Protein AF-A0ABD1TM25-F1 (afdb_monomer_lite)

Radius of gyration: 18.45 Å; chains: 1; bounding box: 47×53×39 Å

Foldseek 3Di:
DDDDPDPPDDDADEDDDDDDPDDPVVVVVCCCVPPVVVVDDPVNDDDDDPLQVVCVVLVHDRPPDSCCVVDPDDPDDDDDDDDDDDDPDDDDPVRVVVCRVPVPDRYPHPDDDDDDDDDD

Structure (mmCIF, N/CA/C/O backbone):
data_AF-A0ABD1TM25-F1
#
_entry.id   AF-A0ABD1TM25-F1
#
loop_
_atom_site.group_PDB
_atom_site.id
_atom_site.type_symbol
_atom_site.label_atom_id
_atom_site.label_alt_id
_atom_site.label_comp_id
_atom_site.label_asym_id
_atom_site.label_entity_id
_atom_site.label_seq_id
_atom_site.pdbx_PDB_ins_code
_atom_site.Cartn_x
_atom_site.Cartn_y
_atom_site.Cartn_z
_atom_site.occupancy
_atom_site.B_iso_or_equiv
_atom_site.auth_seq_id
_atom_site.auth_comp_id
_atom_site.auth_asym_id
_atom_site.auth_atom_id
_atom_site.pdbx_PDB_model_num
ATOM 1 N N . MET A 1 1 ? -23.823 23.286 0.916 1.00 32.47 1 MET A N 1
ATOM 2 C CA . MET A 1 1 ? -23.208 23.427 2.254 1.00 32.47 1 MET A CA 1
ATOM 3 C C . MET A 1 1 ? -21.976 24.302 2.097 1.00 32.47 1 MET A C 1
ATOM 5 O O . MET A 1 1 ? -21.072 23.917 1.371 1.00 32.47 1 MET A O 1
ATOM 9 N N . ASN A 1 2 ? -21.990 25.500 2.684 1.00 35.69 2 ASN A N 1
ATOM 10 C CA . ASN A 1 2 ? -20.884 26.458 2.622 1.00 35.69 2 ASN A CA 1
ATOM 11 C C . ASN A 1 2 ? -19.775 26.013 3.584 1.00 35.69 2 ASN A C 1
ATOM 13 O O . ASN A 1 2 ? -19.955 26.128 4.794 1.00 35.69 2 ASN A O 1
ATOM 17 N N . SER A 1 3 ? -18.643 25.514 3.081 1.00 40.53 3 SER A N 1
ATOM 18 C CA . SER A 1 3 ? -17.458 25.317 3.921 1.00 40.53 3 SER A CA 1
ATOM 19 C C . SER A 1 3 ? -16.616 26.590 3.911 1.00 40.53 3 SER A C 1
ATOM 21 O O . SER A 1 3 ? -15.938 26.898 2.931 1.00 40.53 3 SER A O 1
ATOM 23 N N . SER A 1 4 ? -16.656 27.344 5.008 1.00 44.78 4 SER A N 1
ATOM 24 C CA . SER A 1 4 ? -15.675 28.391 5.276 1.00 44.78 4 SER A CA 1
ATOM 25 C C . SER A 1 4 ? -14.310 27.733 5.496 1.00 44.78 4 SER A C 1
ATOM 27 O O . SER A 1 4 ? -14.094 27.103 6.533 1.00 44.78 4 SER A O 1
ATOM 29 N N . PHE A 1 5 ? -13.394 27.854 4.539 1.00 47.50 5 PHE A N 1
ATOM 30 C CA . PHE A 1 5 ? -12.001 27.466 4.744 1.00 47.50 5 PHE A CA 1
ATOM 31 C C . PHE A 1 5 ? -11.373 28.429 5.755 1.00 47.50 5 PHE A C 1
ATOM 33 O O . PHE A 1 5 ? -11.171 29.606 5.458 1.00 47.50 5 PHE A O 1
ATOM 40 N N . ARG A 1 6 ? -11.096 27.945 6.969 1.00 44.16 6 ARG A N 1
ATOM 41 C CA . ARG A 1 6 ? -10.318 28.692 7.960 1.00 44.16 6 ARG A CA 1
ATOM 42 C C . ARG A 1 6 ? -8.839 28.540 7.609 1.00 44.16 6 ARG A C 1
ATOM 44 O O . ARG A 1 6 ? -8.258 27.466 7.739 1.00 44.16 6 ARG A O 1
ATOM 51 N N . THR A 1 7 ? -8.239 29.619 7.123 1.00 40.78 7 THR A N 1
ATOM 52 C CA . THR A 1 7 ? -6.805 29.743 6.854 1.00 40.78 7 THR A CA 1
ATOM 53 C C . THR A 1 7 ? -6.010 29.443 8.130 1.00 40.78 7 THR A C 1
ATOM 55 O O . THR A 1 7 ? -6.002 30.243 9.060 1.00 40.78 7 THR A O 1
ATOM 58 N N . GLY A 1 8 ? -5.364 28.272 8.192 1.00 54.00 8 GLY A N 1
ATOM 59 C CA . GLY A 1 8 ? -4.491 27.869 9.307 1.00 54.00 8 GLY A CA 1
ATOM 60 C C . GLY A 1 8 ? -4.694 26.446 9.839 1.00 54.00 8 GLY A C 1
ATOM 61 O O . GLY A 1 8 ? -3.850 25.961 10.592 1.00 54.00 8 GLY A O 1
ATOM 62 N N . GLU A 1 9 ? -5.759 25.747 9.443 1.00 56.84 9 GLU A N 1
ATOM 63 C CA . GLU A 1 9 ? -5.990 24.362 9.863 1.00 56.84 9 GLU A CA 1
ATOM 64 C C . GLU A 1 9 ? -5.098 23.400 9.058 1.00 56.84 9 GLU A C 1
ATOM 66 O O . GLU A 1 9 ? -5.241 23.246 7.845 1.00 56.84 9 GLU A O 1
ATOM 71 N N . LYS A 1 10 ? -4.117 22.773 9.719 1.00 57.94 10 LYS A N 1
ATOM 72 C CA . LYS A 1 10 ? -3.268 21.759 9.081 1.00 57.94 10 LYS A CA 1
ATOM 73 C C . LYS A 1 10 ? -4.085 20.490 8.866 1.00 57.94 10 LYS A C 1
ATOM 75 O O . LYS A 1 10 ? -4.258 19.715 9.804 1.00 57.94 10 LYS A O 1
ATOM 80 N N . THR A 1 11 ? -4.521 20.246 7.634 1.00 62.69 11 THR A N 1
ATOM 81 C CA . THR A 1 11 ? -5.175 18.990 7.253 1.00 62.69 11 THR A CA 1
ATOM 82 C C . THR A 1 11 ? -4.249 17.810 7.544 1.00 62.69 11 THR A C 1
ATOM 84 O O . THR A 1 11 ? -3.191 17.660 6.928 1.00 62.69 11 THR A O 1
ATOM 87 N N . LYS A 1 12 ? -4.634 16.968 8.504 1.00 71.06 12 LYS A N 1
ATOM 88 C CA . LYS A 1 12 ? -3.941 15.712 8.801 1.00 71.06 12 LYS A CA 1
ATOM 89 C C . LYS A 1 12 ? -4.373 14.676 7.768 1.00 71.06 12 LYS A C 1
ATOM 91 O O . LYS A 1 12 ? -5.561 14.521 7.498 1.00 71.06 12 LYS A O 1
ATOM 96 N N . ARG A 1 13 ? -3.402 14.000 7.152 1.00 74.56 13 ARG A N 1
ATOM 97 C CA . ARG A 1 13 ? -3.633 13.012 6.094 1.00 74.56 13 ARG A CA 1
ATOM 98 C C . ARG A 1 13 ? -3.009 11.686 6.497 1.00 74.56 13 ARG A C 1
ATOM 100 O O . ARG A 1 13 ? -1.829 11.645 6.837 1.00 74.56 13 ARG A O 1
ATOM 107 N N . ALA A 1 14 ? -3.799 10.625 6.410 1.00 79.88 14 ALA A N 1
ATOM 108 C CA . ALA A 1 14 ? -3.323 9.252 6.451 1.00 79.88 14 ALA A CA 1
ATOM 109 C C . ALA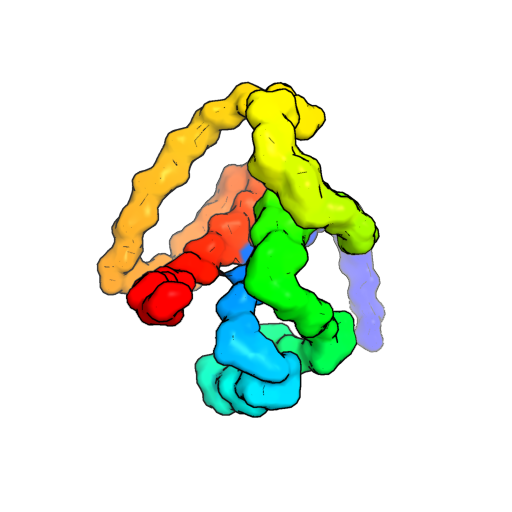 A 1 14 ? -3.296 8.693 5.024 1.00 79.88 14 ALA A C 1
ATOM 111 O O . ALA A 1 14 ? -4.171 9.014 4.217 1.00 79.88 14 ALA A O 1
ATOM 112 N N . THR A 1 15 ? -2.296 7.869 4.725 1.00 82.75 15 THR A N 1
ATOM 113 C CA . THR A 1 15 ? -2.176 7.164 3.445 1.00 82.75 15 THR A CA 1
ATOM 114 C C . THR A 1 15 ? -2.215 5.668 3.719 1.00 82.75 15 THR A C 1
ATOM 116 O O . THR A 1 15 ? -1.452 5.180 4.550 1.00 82.75 15 THR A O 1
ATOM 119 N N . PHE A 1 16 ? -3.078 4.947 3.004 1.00 86.00 16 PHE A N 1
ATOM 120 C CA . PHE A 1 16 ? -3.177 3.490 3.061 1.00 86.00 16 PHE A CA 1
ATOM 121 C C . PHE A 1 16 ? -2.606 2.916 1.762 1.00 86.00 16 PHE A C 1
ATOM 123 O O . PHE A 1 16 ? -3.248 2.987 0.719 1.00 86.00 16 PHE A O 1
ATOM 130 N N . LEU A 1 17 ? -1.380 2.394 1.815 1.00 86.19 17 LEU A N 1
ATOM 131 C CA . LEU A 1 17 ? -0.766 1.679 0.693 1.00 86.19 17 LEU A CA 1
ATOM 132 C C . LEU A 1 17 ? -1.000 0.179 0.876 1.00 86.19 17 LEU A C 1
ATOM 134 O O . LEU A 1 17 ? -0.762 -0.346 1.963 1.00 86.19 17 LEU A O 1
ATOM 138 N N . THR A 1 18 ? -1.449 -0.499 -0.179 1.00 86.94 18 THR A N 1
ATOM 139 C CA . THR A 1 18 ? -1.827 -1.919 -0.133 1.00 86.94 18 THR A CA 1
ATOM 140 C C . THR A 1 18 ? -1.135 -2.687 -1.253 1.00 86.94 18 THR A C 1
ATOM 142 O O . THR A 1 18 ? -1.049 -2.201 -2.377 1.00 86.94 18 THR A O 1
ATOM 145 N N . LEU A 1 19 ? -0.667 -3.897 -0.945 1.00 91.31 19 LEU A N 1
ATOM 146 C CA . LEU A 1 19 ? -0.264 -4.907 -1.922 1.00 91.31 19 LEU A CA 1
ATOM 147 C C . LEU A 1 19 ? -1.232 -6.084 -1.797 1.00 91.31 19 LEU A C 1
ATOM 149 O O . LEU A 1 19 ? -1.393 -6.628 -0.705 1.00 91.31 19 LEU A O 1
ATOM 153 N N . PHE A 1 20 ? -1.852 -6.479 -2.904 1.00 92.44 20 PHE A N 1
ATOM 154 C CA . PHE A 1 20 ? -2.764 -7.615 -2.962 1.00 92.44 20 PHE A CA 1
ATOM 155 C C . PHE A 1 20 ? -2.289 -8.603 -4.024 1.00 92.44 20 PHE A C 1
ATOM 157 O O . PHE A 1 20 ? -1.958 -8.209 -5.139 1.00 92.44 20 PHE A O 1
ATOM 164 N N . LEU A 1 21 ? -2.226 -9.886 -3.668 1.00 93.19 21 LEU A N 1
ATOM 165 C CA . LEU A 1 21 ? -1.829 -10.953 -4.586 1.00 93.19 21 LEU A CA 1
ATOM 166 C C . LEU A 1 21 ? -3.070 -11.511 -5.286 1.00 93.19 21 LEU A C 1
ATOM 168 O O . LEU A 1 21 ? -3.597 -12.559 -4.920 1.00 93.19 21 LEU A O 1
ATOM 172 N N . GLY A 1 22 ? -3.546 -10.771 -6.278 1.00 89.56 22 GLY A N 1
ATOM 173 C CA . GLY A 1 22 ? -4.729 -11.091 -7.063 1.00 89.56 22 GLY A CA 1
ATOM 174 C C . GLY A 1 22 ? -5.139 -9.904 -7.927 1.00 89.56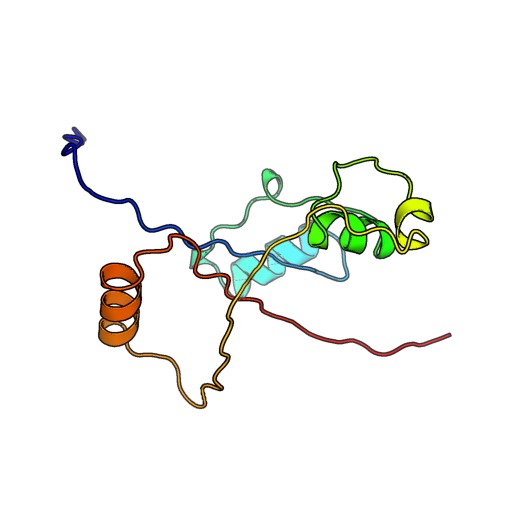 22 GLY A C 1
ATOM 175 O O . GLY A 1 22 ? -4.443 -8.891 -7.963 1.00 89.56 22 GLY A O 1
ATOM 176 N N . ASP A 1 23 ? -6.268 -10.041 -8.613 1.00 91.94 23 ASP A N 1
ATOM 177 C CA . ASP A 1 23 ? -6.863 -8.951 -9.384 1.00 91.94 23 ASP A CA 1
ATOM 178 C C . ASP A 1 23 ? -7.570 -7.921 -8.483 1.00 91.94 23 ASP A C 1
ATOM 180 O O . ASP A 1 23 ? -7.885 -8.150 -7.307 1.00 91.94 23 ASP A O 1
ATOM 184 N N . SER A 1 24 ? -7.788 -6.747 -9.056 1.00 93.00 24 SER A N 1
ATOM 185 C CA . SER A 1 24 ? -8.415 -5.596 -8.417 1.00 93.00 24 SER A CA 1
ATOM 186 C C . SER A 1 24 ? -9.898 -5.816 -8.108 1.00 93.00 24 SER A C 1
ATOM 188 O O . SER A 1 24 ? -10.374 -5.316 -7.090 1.00 93.00 24 SER A O 1
ATOM 190 N N . GLU A 1 25 ? -10.618 -6.619 -8.896 1.00 93.69 25 GLU A N 1
ATOM 191 C CA . GLU A 1 25 ? -12.020 -6.960 -8.626 1.00 93.69 25 GLU A CA 1
ATOM 192 C C . GLU A 1 25 ? -12.162 -7.748 -7.315 1.00 93.69 25 GLU A C 1
ATOM 194 O O . GLU A 1 25 ? -12.984 -7.402 -6.458 1.00 93.69 25 GLU A O 1
ATOM 199 N N . LYS A 1 26 ? -11.311 -8.762 -7.103 1.00 94.44 26 LYS A N 1
ATOM 200 C CA . LYS A 1 26 ? -11.247 -9.519 -5.842 1.00 94.44 26 LYS A CA 1
ATOM 201 C C . LYS A 1 26 ? -10.849 -8.634 -4.672 1.00 94.44 26 LYS A C 1
ATOM 203 O O . LYS A 1 26 ? -11.445 -8.755 -3.600 1.00 94.44 26 LYS A O 1
ATOM 208 N N . LEU A 1 27 ? -9.877 -7.737 -4.867 1.00 94.38 27 LEU A N 1
ATOM 209 C CA . LEU A 1 27 ? -9.492 -6.771 -3.838 1.00 94.38 27 LEU A CA 1
ATOM 210 C C . LEU A 1 27 ? -10.681 -5.887 -3.447 1.00 94.38 27 LEU A C 1
ATOM 212 O O . LEU A 1 27 ? -10.967 -5.741 -2.261 1.00 94.38 27 LEU A O 1
ATOM 216 N N . LEU A 1 28 ? -11.396 -5.320 -4.418 1.00 93.94 28 LEU A N 1
ATOM 217 C CA . LEU A 1 28 ? -12.555 -4.472 -4.148 1.00 93.94 28 LEU A CA 1
ATOM 218 C C . LEU A 1 28 ? -13.657 -5.226 -3.415 1.00 93.94 28 LEU A C 1
ATOM 220 O O . LEU A 1 28 ? -14.193 -4.705 -2.437 1.00 93.94 28 LEU A O 1
ATOM 224 N N . SER A 1 29 ? -13.977 -6.446 -3.851 1.00 96.19 29 SER A N 1
ATOM 225 C CA . SER A 1 29 ? -14.964 -7.288 -3.171 1.00 96.19 29 SER A CA 1
ATOM 226 C C . SER A 1 29 ? -14.577 -7.511 -1.708 1.00 96.19 29 SER A C 1
ATOM 228 O O . SER A 1 29 ? -15.383 -7.263 -0.812 1.00 96.19 29 SER A O 1
ATOM 230 N N . LEU A 1 30 ? -13.322 -7.896 -1.458 1.00 96.06 30 LEU A N 1
ATOM 231 C CA . LEU A 1 30 ? -12.809 -8.136 -0.112 1.00 96.06 30 LEU A CA 1
ATOM 232 C C . LEU A 1 30 ? -12.840 -6.871 0.754 1.00 96.06 30 LEU A C 1
ATOM 234 O O . LEU A 1 30 ? -13.245 -6.926 1.914 1.00 96.06 30 LEU A O 1
ATOM 238 N N . MET A 1 31 ? -12.419 -5.725 0.215 1.00 94.44 31 MET A N 1
ATOM 239 C CA . MET A 1 31 ? -12.374 -4.467 0.966 1.00 94.44 31 MET A CA 1
ATOM 240 C C . MET A 1 31 ? -13.769 -3.924 1.261 1.00 94.44 31 MET A C 1
ATOM 242 O O . MET A 1 31 ? -13.984 -3.365 2.334 1.00 94.44 31 MET A O 1
ATOM 246 N N . ASN A 1 32 ? -14.731 -4.127 0.362 1.00 95.56 32 ASN A N 1
ATOM 247 C CA . ASN A 1 32 ? -16.125 -3.769 0.612 1.00 95.56 32 ASN A CA 1
ATOM 248 C C . ASN A 1 32 ? -16.751 -4.627 1.719 1.00 95.56 32 ASN A C 1
ATOM 250 O O . ASN A 1 32 ? -17.555 -4.116 2.496 1.00 95.56 32 ASN A O 1
ATOM 254 N N . GLU A 1 33 ? -16.368 -5.899 1.817 1.00 97.25 33 GLU A N 1
ATOM 255 C CA . GLU A 1 33 ? -16.842 -6.802 2.868 1.00 97.25 33 GLU A CA 1
ATOM 256 C C . GLU A 1 33 ? -16.165 -6.525 4.220 1.00 97.25 33 GLU A C 1
ATOM 258 O O . GLU A 1 33 ? -16.829 -6.391 5.246 1.00 97.25 33 GLU A O 1
ATOM 263 N N . THR A 1 34 ? -14.836 -6.416 4.229 1.00 96.00 34 THR A N 1
ATOM 264 C CA . THR A 1 34 ? -14.038 -6.439 5.466 1.00 96.00 34 THR A CA 1
ATOM 265 C C . THR A 1 34 ? -13.665 -5.058 5.991 1.00 96.00 34 THR A C 1
ATOM 267 O O . THR A 1 34 ? -13.499 -4.884 7.199 1.00 96.00 34 THR A O 1
ATOM 270 N N . PHE A 1 35 ? -13.546 -4.057 5.115 1.00 94.88 35 PHE A N 1
ATOM 271 C CA . PHE A 1 35 ? -13.191 -2.697 5.511 1.00 94.88 35 PHE A CA 1
ATOM 272 C C . PHE A 1 35 ? -13.909 -1.607 4.688 1.00 94.88 35 PHE A C 1
ATOM 274 O O . PHE A 1 35 ? -13.267 -0.716 4.115 1.00 94.88 35 PHE A O 1
ATOM 281 N N . PRO A 1 36 ? -15.259 -1.603 4.685 1.00 95.25 36 PRO A N 1
ATOM 282 C CA . PRO A 1 36 ? -16.053 -0.662 3.898 1.00 95.25 36 PRO A CA 1
ATOM 283 C C . PRO A 1 36 ? -15.803 0.832 4.188 1.00 95.25 36 PRO A C 1
ATOM 285 O O . PRO A 1 36 ? -15.979 1.636 3.265 1.00 95.25 36 PRO A O 1
ATOM 288 N N . PRO A 1 37 ? -15.370 1.275 5.396 1.00 94.38 37 PRO A N 1
ATOM 289 C CA . PRO A 1 37 ? -15.083 2.690 5.630 1.00 94.38 37 PRO A CA 1
ATOM 290 C C . PRO A 1 37 ? -13.989 3.274 4.731 1.00 94.38 37 PRO A C 1
ATOM 292 O O . PRO A 1 37 ? -13.989 4.487 4.525 1.00 94.38 37 PRO A O 1
ATOM 295 N N . LEU A 1 38 ? -13.086 2.447 4.182 1.00 90.81 38 LEU A N 1
ATOM 296 C CA . LEU A 1 38 ? -12.028 2.915 3.283 1.00 90.81 38 LEU A CA 1
ATOM 297 C C . LEU A 1 38 ? -12.578 3.405 1.934 1.00 90.81 38 LEU A C 1
ATOM 299 O O . LEU A 1 38 ? -11.976 4.284 1.324 1.00 90.81 38 LEU A O 1
ATOM 303 N N . ARG A 1 39 ? -13.732 2.880 1.490 1.00 93.06 39 ARG A N 1
ATOM 304 C CA . ARG A 1 39 ? -14.395 3.243 0.221 1.00 93.06 39 ARG A CA 1
ATOM 305 C C . ARG A 1 39 ? -13.464 3.161 -0.999 1.00 93.06 39 ARG A C 1
ATOM 307 O O . ARG A 1 39 ? -13.481 4.058 -1.843 1.00 93.06 39 ARG A O 1
ATOM 314 N N . LEU A 1 40 ? -12.660 2.099 -1.065 1.00 92.56 40 LEU A N 1
ATOM 315 C CA . LEU A 1 40 ? -11.742 1.833 -2.173 1.00 92.56 40 LEU A CA 1
ATOM 316 C C . LEU A 1 40 ? -12.511 1.755 -3.499 1.00 92.56 40 LEU A C 1
ATOM 318 O O . LEU A 1 40 ? -13.559 1.112 -3.573 1.00 92.56 40 LEU A O 1
ATOM 322 N N . LYS A 1 41 ? -11.992 2.397 -4.548 1.00 93.00 41 LYS A N 1
ATOM 323 C CA . LYS A 1 41 ? -12.562 2.337 -5.897 1.00 93.00 41 LYS A CA 1
ATOM 324 C C . LYS A 1 41 ? -11.612 1.645 -6.859 1.00 93.00 41 LYS A C 1
ATOM 326 O O . LYS A 1 41 ? -10.399 1.641 -6.674 1.00 93.00 41 LYS A O 1
ATOM 331 N N . GLN A 1 42 ? -12.171 1.148 -7.957 1.00 90.50 42 GLN A N 1
ATOM 332 C CA . GLN A 1 42 ? -11.394 0.576 -9.058 1.00 90.50 42 GLN A CA 1
ATOM 333 C C . GLN A 1 42 ? -10.348 1.557 -9.603 1.00 90.50 42 GLN A C 1
ATOM 335 O O . GLN A 1 42 ? -9.237 1.155 -9.920 1.00 90.50 42 GLN A O 1
ATOM 340 N N . SER A 1 43 ? -10.677 2.853 -9.655 1.00 92.06 43 SER A N 1
ATOM 341 C CA . SER A 1 43 ? -9.760 3.915 -10.093 1.00 92.06 43 SER A CA 1
ATOM 342 C C . SER A 1 43 ? -8.536 4.097 -9.197 1.00 92.06 43 SER A C 1
ATOM 344 O O . SER A 1 43 ? -7.571 4.724 -9.620 1.00 92.06 43 SER A O 1
ATOM 346 N N . ASP A 1 44 ? -8.591 3.594 -7.965 1.00 89.88 44 ASP A N 1
ATOM 347 C CA . ASP A 1 44 ? -7.501 3.687 -6.993 1.00 89.88 44 ASP A CA 1
ATOM 348 C C . ASP A 1 44 ? -6.574 2.459 -7.071 1.00 89.88 44 ASP A C 1
ATOM 350 O O . ASP A 1 44 ? -5.544 2.412 -6.398 1.00 89.88 44 ASP A O 1
ATOM 354 N N . CYS A 1 45 ? -6.947 1.453 -7.870 1.00 91.00 45 CYS A N 1
ATOM 355 C CA . CYS A 1 45 ? -6.225 0.200 -8.023 1.00 91.00 45 CYS A CA 1
ATOM 356 C C . CYS A 1 45 ? -5.345 0.245 -9.278 1.00 91.00 45 CYS A C 1
ATOM 358 O O . CYS A 1 45 ? -5.817 0.568 -10.367 1.00 91.00 45 CYS A O 1
ATOM 360 N N . THR A 1 46 ? -4.085 -0.162 -9.137 1.00 91.56 46 THR A N 1
ATOM 361 C CA . THR A 1 46 ? -3.165 -0.343 -10.265 1.00 91.56 46 THR A CA 1
ATOM 362 C C . THR A 1 46 ? -2.686 -1.783 -10.270 1.00 91.56 46 THR A C 1
ATOM 364 O O . THR A 1 46 ? -1.981 -2.204 -9.353 1.00 91.56 46 THR A O 1
ATOM 367 N N . GLU A 1 47 ? -3.061 -2.539 -11.296 1.00 91.88 47 GLU A N 1
ATOM 368 C CA . GLU A 1 47 ? -2.568 -3.900 -11.492 1.00 91.88 47 GLU A CA 1
ATOM 369 C C . GLU A 1 47 ? -1.203 -3.880 -12.175 1.00 91.88 47 GLU A C 1
ATOM 371 O O . GLU A 1 47 ? -0.967 -3.126 -13.118 1.00 91.88 47 GLU A O 1
ATOM 376 N N . MET A 1 48 ? -0.291 -4.701 -11.670 1.00 92.50 48 MET A N 1
ATOM 377 C CA . MET A 1 48 ? 1.071 -4.828 -12.175 1.00 92.50 48 MET A CA 1
ATOM 378 C C . MET A 1 48 ? 1.649 -6.175 -11.742 1.00 92.50 48 MET A C 1
ATOM 380 O O . MET A 1 48 ? 1.122 -6.830 -10.839 1.00 92.50 48 MET A O 1
ATOM 384 N N . SER A 1 49 ? 2.749 -6.596 -12.360 1.00 91.56 49 SER A N 1
ATOM 385 C CA . SER A 1 49 ? 3.485 -7.765 -11.883 1.00 91.56 49 SER A CA 1
ATOM 386 C C . SER A 1 49 ? 4.078 -7.516 -10.489 1.00 91.56 49 SER A C 1
ATOM 388 O O . SER A 1 49 ? 4.310 -6.380 -10.067 1.00 91.56 49 SER A O 1
ATOM 390 N N . TRP A 1 50 ? 4.389 -8.592 -9.762 1.00 93.12 50 TRP A N 1
ATOM 391 C CA . TRP A 1 50 ? 4.982 -8.477 -8.426 1.00 93.12 50 TRP A CA 1
ATOM 392 C C . TRP A 1 50 ? 6.279 -7.649 -8.422 1.00 93.12 50 TRP A C 1
ATOM 394 O O . TRP A 1 50 ? 6.470 -6.810 -7.543 1.00 93.12 50 TRP A O 1
ATOM 404 N N . VAL A 1 51 ? 7.147 -7.822 -9.424 1.00 93.00 51 VAL A N 1
ATOM 405 C CA . VAL A 1 51 ? 8.416 -7.081 -9.513 1.00 93.00 51 VAL A CA 1
ATOM 406 C C . VAL A 1 51 ? 8.203 -5.595 -9.821 1.00 93.00 51 VAL A C 1
ATOM 408 O O . VAL A 1 51 ? 8.918 -4.752 -9.286 1.00 93.00 51 VAL A O 1
ATOM 411 N N . GLU A 1 52 ? 7.185 -5.244 -10.606 1.00 91.62 52 GLU A N 1
ATOM 412 C CA . GLU A 1 52 ? 6.807 -3.843 -10.833 1.00 91.62 52 GLU A CA 1
ATOM 413 C C . GLU A 1 52 ? 6.248 -3.197 -9.559 1.00 91.62 52 GLU A C 1
ATOM 415 O O . GLU A 1 52 ? 6.512 -2.023 -9.298 1.00 91.62 52 GLU A O 1
ATOM 420 N N . SER A 1 53 ? 5.579 -3.968 -8.694 1.00 91.75 53 SER A N 1
ATOM 421 C CA . SER A 1 53 ? 5.143 -3.463 -7.384 1.00 91.75 53 SER A CA 1
ATOM 422 C C . SER A 1 53 ? 6.326 -3.045 -6.503 1.00 91.75 53 SER A C 1
ATOM 424 O O . SER A 1 53 ? 6.232 -2.060 -5.772 1.00 91.75 53 SER A O 1
ATOM 426 N N . VAL A 1 54 ? 7.479 -3.717 -6.609 1.00 92.75 54 VAL A N 1
ATOM 427 C CA . VAL A 1 54 ? 8.701 -3.323 -5.884 1.00 92.75 54 VAL A CA 1
ATOM 428 C C . VAL A 1 54 ? 9.177 -1.939 -6.329 1.00 92.75 54 VAL A C 1
ATOM 430 O O . VAL A 1 54 ? 9.589 -1.135 -5.489 1.00 92.75 54 VAL A O 1
ATOM 433 N N . LEU A 1 55 ? 9.071 -1.623 -7.624 1.00 92.44 55 LEU A N 1
ATOM 434 C CA . LEU A 1 55 ? 9.370 -0.285 -8.145 1.00 92.44 55 LEU A CA 1
ATOM 435 C C . LEU A 1 55 ? 8.415 0.768 -7.573 1.00 92.44 55 LEU A C 1
ATOM 437 O O . LEU A 1 55 ? 8.871 1.827 -7.144 1.00 92.44 55 LEU A O 1
ATOM 441 N N . PHE A 1 56 ? 7.117 0.457 -7.489 1.00 89.81 56 PHE A N 1
ATOM 442 C CA . PHE A 1 56 ? 6.130 1.330 -6.849 1.00 89.81 56 PHE A CA 1
ATOM 443 C C . PHE A 1 56 ? 6.487 1.617 -5.378 1.00 89.81 56 PHE A C 1
ATOM 445 O O . PHE A 1 56 ? 6.560 2.776 -4.976 1.00 89.81 56 PHE A O 1
ATOM 452 N N . TRP A 1 57 ? 6.797 0.584 -4.584 1.00 88.12 57 TRP A N 1
ATOM 453 C CA . TRP A 1 57 ? 7.157 0.729 -3.162 1.00 88.12 57 TRP A CA 1
ATOM 454 C C . TRP A 1 57 ? 8.466 1.487 -2.921 1.00 88.12 57 TRP A C 1
ATOM 456 O O . TRP A 1 57 ? 8.668 2.056 -1.847 1.00 88.12 57 TRP A O 1
ATOM 466 N N . THR A 1 58 ? 9.359 1.499 -3.909 1.00 87.94 58 THR A N 1
ATOM 467 C CA . THR A 1 58 ? 10.628 2.237 -3.872 1.00 87.94 58 THR A CA 1
ATOM 468 C C . THR A 1 58 ? 10.536 3.607 -4.551 1.00 87.94 58 THR A C 1
ATOM 470 O O . THR A 1 58 ? 11.558 4.264 -4.735 1.00 87.94 58 THR A O 1
ATOM 473 N N . ASN A 1 59 ? 9.317 4.076 -4.855 1.00 88.06 59 ASN A N 1
ATOM 474 C CA . ASN A 1 59 ? 9.014 5.372 -5.468 1.00 88.06 59 ASN A CA 1
ATOM 475 C C . ASN A 1 59 ? 9.666 5.602 -6.845 1.00 88.06 59 ASN A C 1
ATOM 477 O O . ASN A 1 59 ? 9.892 6.750 -7.236 1.00 88.06 59 ASN A O 1
ATOM 481 N N . PHE A 1 60 ? 9.956 4.548 -7.611 1.00 90.75 60 PHE A N 1
ATOM 482 C CA . PHE A 1 60 ? 10.308 4.733 -9.019 1.00 90.75 60 PHE A CA 1
ATOM 483 C C . PHE A 1 60 ? 9.075 5.163 -9.831 1.00 90.75 60 PHE A C 1
ATOM 485 O O . PHE A 1 60 ? 7.958 4.725 -9.540 1.00 90.75 60 PHE A O 1
ATOM 492 N N . PRO A 1 61 ? 9.252 5.984 -10.883 1.00 90.88 61 PRO A N 1
ATOM 493 C CA . PRO A 1 61 ? 8.176 6.294 -11.816 1.00 90.88 61 PRO A CA 1
ATOM 494 C C . PRO A 1 61 ? 7.591 5.030 -12.457 1.00 90.88 61 PRO A C 1
ATOM 496 O O . PRO A 1 61 ? 8.320 4.080 -12.766 1.00 90.88 61 PRO A O 1
ATOM 499 N N . ALA A 1 62 ? 6.283 5.039 -12.713 1.00 86.62 62 ALA A N 1
ATOM 500 C CA . ALA A 1 62 ? 5.624 3.968 -13.454 1.00 86.62 62 ALA A CA 1
ATOM 501 C C . ALA A 1 62 ? 6.279 3.781 -14.837 1.00 86.62 62 ALA A C 1
ATOM 503 O O . ALA A 1 62 ? 6.616 4.756 -15.508 1.00 86.62 62 ALA A O 1
ATOM 504 N N . GLY A 1 63 ? 6.478 2.525 -15.248 1.00 89.81 63 GLY A N 1
ATOM 505 C CA . GLY A 1 63 ? 7.164 2.180 -16.499 1.00 89.81 63 GLY A CA 1
ATOM 506 C C . GLY A 1 63 ? 8.695 2.156 -16.414 1.00 89.81 63 GLY A C 1
ATOM 507 O O . GLY A 1 63 ? 9.350 1.890 -17.421 1.00 89.81 63 GLY A O 1
ATOM 508 N N . THR A 1 64 ? 9.290 2.401 -15.239 1.00 94.69 64 THR A N 1
ATOM 509 C CA . THR A 1 64 ? 10.737 2.214 -15.056 1.00 94.69 64 THR A CA 1
ATOM 510 C C . THR A 1 64 ? 11.122 0.750 -15.323 1.00 94.69 64 THR A C 1
ATOM 512 O O . THR A 1 64 ? 10.474 -0.150 -14.788 1.00 94.69 64 THR A O 1
ATOM 515 N N . PRO A 1 65 ? 12.185 0.471 -16.100 1.00 95.56 65 PRO A N 1
ATOM 516 C CA . PRO A 1 65 ? 12.648 -0.896 -16.311 1.00 95.56 65 PRO A CA 1
ATOM 517 C C . PRO A 1 65 ? 13.103 -1.567 -15.008 1.00 95.56 65 PRO A C 1
ATOM 519 O O . PRO A 1 65 ? 13.881 -1.006 -14.238 1.00 95.56 65 PRO A O 1
ATOM 522 N N . VAL A 1 66 ? 12.678 -2.813 -14.785 1.00 95.56 66 VAL A N 1
ATOM 523 C CA . VAL A 1 66 ? 12.962 -3.578 -13.550 1.00 95.56 66 VAL A CA 1
ATOM 524 C C . VAL A 1 66 ? 14.450 -3.822 -13.287 1.00 95.56 66 VAL A C 1
ATOM 526 O O . VAL A 1 66 ? 14.847 -4.037 -12.144 1.00 95.56 66 VAL A O 1
ATOM 529 N N . ASN A 1 67 ? 15.300 -3.745 -14.316 1.00 96.12 67 ASN A N 1
ATOM 530 C CA . ASN A 1 67 ? 16.750 -3.901 -14.176 1.00 96.12 67 ASN A CA 1
ATOM 531 C C . ASN A 1 67 ? 17.385 -2.826 -13.277 1.00 96.12 67 ASN A C 1
ATOM 533 O O . ASN A 1 67 ? 18.475 -3.046 -12.750 1.00 96.12 67 ASN A O 1
ATOM 537 N N . ILE A 1 68 ? 16.702 -1.700 -13.047 1.00 94.56 68 ILE A N 1
ATOM 538 C CA . ILE A 1 68 ? 17.172 -0.648 -12.148 1.00 94.56 68 ILE A CA 1
ATOM 539 C C . ILE A 1 68 ? 17.336 -1.148 -10.710 1.00 94.56 68 ILE A C 1
ATOM 541 O O . ILE A 1 68 ? 18.195 -0.649 -9.987 1.00 94.56 68 ILE A O 1
ATOM 545 N N . LEU A 1 69 ? 16.579 -2.182 -10.318 1.00 92.94 69 LEU A N 1
ATOM 546 C CA . LEU A 1 69 ? 16.671 -2.825 -9.006 1.00 92.94 69 LEU A CA 1
ATOM 547 C C . LEU A 1 69 ? 18.028 -3.514 -8.773 1.00 92.94 69 LEU A C 1
ATOM 549 O O . LEU A 1 69 ? 18.368 -3.823 -7.635 1.00 92.94 69 LEU A O 1
ATOM 553 N N . LEU A 1 70 ? 18.820 -3.740 -9.828 1.00 95.19 70 LEU A N 1
ATOM 554 C CA . LEU A 1 70 ? 20.184 -4.271 -9.724 1.00 95.19 70 LEU A CA 1
ATOM 555 C C . LEU A 1 70 ? 21.213 -3.187 -9.360 1.00 95.19 70 LEU A C 1
ATOM 557 O O . LEU A 1 70 ? 22.327 -3.510 -8.938 1.00 95.19 70 LEU A O 1
ATOM 561 N N . SER A 1 71 ? 20.863 -1.906 -9.521 1.00 93.81 71 SER A N 1
ATOM 562 C CA . SER A 1 71 ? 21.735 -0.791 -9.160 1.00 93.81 71 SER A CA 1
ATOM 563 C C . SER A 1 71 ? 21.847 -0.662 -7.643 1.00 93.81 71 SER A C 1
ATOM 565 O O . SER A 1 71 ? 20.851 -0.619 -6.927 1.00 93.81 71 SER A O 1
ATOM 567 N N . ARG A 1 72 ? 23.080 -0.536 -7.144 1.00 91.06 72 ARG A N 1
ATOM 568 C CA . ARG A 1 72 ? 23.360 -0.268 -5.721 1.00 91.06 72 ARG A CA 1
ATOM 569 C C . ARG A 1 72 ? 23.554 1.218 -5.418 1.00 91.06 72 ARG A C 1
ATOM 571 O O . ARG A 1 72 ? 23.987 1.565 -4.323 1.00 91.06 72 ARG A O 1
ATOM 578 N N . VAL A 1 73 ? 23.276 2.090 -6.387 1.00 90.94 73 VAL A N 1
ATOM 579 C CA . VAL A 1 73 ? 23.376 3.539 -6.206 1.00 90.94 73 VAL A CA 1
ATOM 580 C C . VAL A 1 73 ? 22.068 4.048 -5.593 1.00 90.94 73 VAL A C 1
ATOM 582 O O . VAL A 1 73 ? 21.014 3.883 -6.210 1.00 90.94 73 VAL A O 1
ATOM 585 N N . PRO A 1 74 ? 22.094 4.655 -4.393 1.00 85.62 74 PRO A N 1
ATOM 586 C CA . PRO A 1 74 ? 20.890 5.198 -3.778 1.00 85.62 74 PRO A CA 1
ATOM 587 C C . PRO A 1 74 ? 20.354 6.381 -4.594 1.00 85.62 74 PRO A C 1
ATOM 589 O O . PRO A 1 74 ? 21.115 7.261 -4.988 1.00 85.62 74 PRO A O 1
ATOM 592 N N . GLN A 1 75 ? 19.035 6.429 -4.805 1.00 82.56 75 GLN A N 1
ATOM 593 C CA . GLN A 1 75 ? 18.382 7.542 -5.509 1.00 82.56 75 GLN A CA 1
ATOM 594 C C . GLN A 1 75 ? 18.461 8.862 -4.732 1.00 82.56 75 GLN A C 1
ATOM 596 O O . GLN A 1 75 ? 18.608 9.932 -5.315 1.00 82.56 75 GLN A O 1
ATOM 601 N N . ILE A 1 76 ? 18.305 8.784 -3.407 1.00 85.56 76 ILE A N 1
ATOM 602 C CA . ILE A 1 76 ? 18.253 9.931 -2.503 1.00 85.56 76 ILE A CA 1
ATOM 603 C C . ILE A 1 76 ? 19.079 9.589 -1.267 1.00 85.56 76 ILE A C 1
ATOM 605 O O . ILE A 1 76 ? 18.942 8.513 -0.683 1.00 85.56 76 ILE A O 1
ATOM 609 N N . LEU A 1 77 ? 19.913 10.533 -0.841 1.00 86.38 77 LEU A N 1
ATOM 610 C CA . LEU A 1 77 ? 20.602 10.475 0.441 1.00 86.38 77 LEU A CA 1
ATOM 611 C C . LEU A 1 77 ? 19.780 11.265 1.460 1.00 86.38 77 LEU A C 1
ATOM 613 O O . LEU A 1 77 ? 19.734 12.492 1.419 1.00 86.38 77 LEU A O 1
ATOM 617 N N . THR A 1 78 ? 19.086 10.563 2.355 1.00 84.69 78 THR A N 1
ATOM 618 C CA . THR A 1 78 ? 18.289 11.193 3.417 1.00 84.69 78 THR A CA 1
ATOM 619 C C . THR A 1 78 ? 18.812 10.781 4.786 1.00 84.69 78 THR A C 1
ATOM 621 O O . THR A 1 78 ? 18.925 9.594 5.087 1.00 84.69 78 THR A O 1
ATOM 624 N N . HIS A 1 79 ? 19.082 11.762 5.647 1.00 87.00 79 HIS A N 1
ATOM 625 C CA . HIS A 1 79 ? 19.415 11.523 7.049 1.00 87.00 79 HIS A CA 1
ATOM 626 C C . HIS A 1 79 ? 18.130 11.458 7.868 1.00 87.00 79 HIS A C 1
ATOM 628 O O . HIS A 1 79 ? 17.390 12.434 7.952 1.00 87.00 79 HIS A O 1
ATOM 634 N N . LEU A 1 80 ? 17.845 10.299 8.458 1.00 84.81 80 LEU A N 1
ATOM 635 C CA . LEU A 1 80 ? 16.602 10.056 9.183 1.00 84.81 80 LEU A CA 1
ATOM 636 C C . LEU A 1 80 ? 16.893 9.384 10.518 1.00 84.81 80 LEU A C 1
ATOM 638 O O . LEU A 1 80 ? 17.746 8.504 10.613 1.00 84.81 80 LEU A O 1
ATOM 642 N N . LYS A 1 81 ? 16.127 9.764 11.541 1.00 86.50 81 LYS A N 1
ATOM 643 C CA . LYS A 1 81 ? 16.066 9.058 12.819 1.00 86.50 81 LYS A CA 1
ATOM 644 C C . LYS A 1 81 ? 14.670 8.474 12.965 1.00 86.50 81 LYS A C 1
ATOM 646 O O . LYS A 1 81 ? 13.697 9.219 12.996 1.00 86.50 81 LYS A O 1
ATOM 651 N N . ARG A 1 82 ? 14.576 7.148 13.033 1.00 85.19 82 ARG A N 1
ATOM 652 C CA . ARG A 1 82 ? 13.307 6.421 13.146 1.00 85.19 82 ARG A CA 1
ATOM 653 C C . ARG A 1 82 ? 13.288 5.598 14.428 1.00 85.19 82 ARG A C 1
ATOM 655 O O . ARG A 1 82 ? 14.327 5.118 14.874 1.00 85.19 82 ARG A O 1
ATOM 662 N N . LYS A 1 83 ? 12.101 5.459 15.007 1.00 86.62 83 LYS A N 1
ATOM 663 C CA . LYS A 1 83 ? 11.792 4.528 16.094 1.00 86.62 83 LYS A CA 1
ATOM 664 C C . LYS A 1 83 ? 10.579 3.704 15.668 1.00 86.62 83 LYS A C 1
ATOM 666 O O . LYS A 1 83 ? 9.796 4.172 14.843 1.00 86.62 83 LYS A O 1
ATOM 671 N N . SER A 1 84 ? 10.444 2.502 16.208 1.00 88.44 84 SER A N 1
ATOM 672 C CA . SER A 1 84 ? 9.301 1.621 15.972 1.00 88.44 84 SER A CA 1
ATOM 673 C C . SER A 1 84 ? 8.855 0.997 17.285 1.00 88.44 84 SER A C 1
ATOM 675 O O . SER A 1 84 ? 9.700 0.683 18.120 1.00 88.44 84 SER A O 1
ATOM 677 N N . ASP A 1 85 ? 7.553 0.763 17.413 1.00 87.75 85 ASP A N 1
ATOM 678 C CA . ASP A 1 85 ? 6.920 0.159 18.583 1.00 87.75 85 ASP A CA 1
ATOM 679 C C . ASP A 1 85 ? 5.912 -0.913 18.144 1.00 87.75 85 ASP A C 1
ATOM 681 O O . ASP A 1 85 ? 5.405 -0.882 17.021 1.00 87.75 85 ASP A O 1
ATOM 685 N N . TYR A 1 86 ? 5.616 -1.858 19.038 1.00 90.69 86 TYR A N 1
ATOM 686 C CA . TYR A 1 86 ? 4.616 -2.907 18.825 1.00 90.69 86 TYR A CA 1
ATOM 687 C C . TYR A 1 86 ? 3.363 -2.628 19.653 1.00 90.69 86 TYR A C 1
ATOM 689 O O . TYR A 1 86 ? 3.446 -2.308 20.839 1.00 90.69 86 TYR A O 1
ATOM 697 N N . LEU A 1 87 ? 2.193 -2.818 19.046 1.00 90.38 87 LEU A N 1
ATOM 698 C CA . LEU A 1 87 ? 0.901 -2.646 19.704 1.00 90.38 87 LEU A CA 1
ATOM 699 C C . LEU A 1 87 ? 0.263 -4.012 19.957 1.00 90.38 87 LEU A C 1
ATOM 701 O O . LEU A 1 87 ? 0.117 -4.810 19.037 1.00 90.38 87 LEU A O 1
ATOM 705 N N . LYS A 1 88 ? -0.135 -4.278 21.206 1.00 95.31 88 LYS A N 1
ATOM 706 C CA . LYS A 1 88 ? -0.930 -5.470 21.563 1.00 95.31 88 LYS A CA 1
ATOM 707 C C . LYS A 1 88 ? -2.435 -5.218 21.499 1.00 95.31 88 LYS A C 1
ATOM 709 O O . LYS A 1 88 ? -3.196 -6.148 21.281 1.0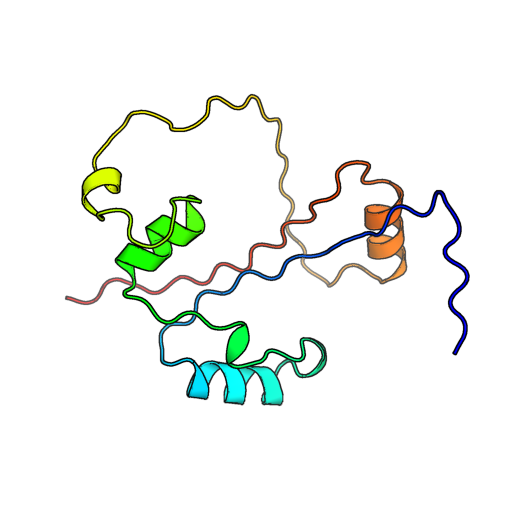0 95.31 88 LYS A O 1
ATOM 714 N N . ASN A 1 89 ? -2.842 -3.966 21.692 1.00 95.25 89 ASN A N 1
ATOM 715 C CA . ASN A 1 89 ? -4.226 -3.512 21.637 1.00 95.25 89 ASN A CA 1
ATOM 716 C C . ASN A 1 89 ? -4.310 -2.275 20.727 1.00 95.25 89 ASN A C 1
ATOM 718 O O . ASN A 1 89 ? -3.316 -1.546 20.628 1.00 95.25 89 ASN A O 1
ATOM 722 N N . PRO A 1 90 ? -5.466 -2.002 20.094 1.00 93.44 90 PRO A N 1
ATOM 723 C CA . PRO A 1 90 ? -5.667 -0.779 19.322 1.00 93.44 90 PRO A CA 1
ATOM 724 C C . PRO A 1 90 ? -5.419 0.480 20.162 1.00 93.44 90 PRO A C 1
ATOM 726 O O . PRO A 1 90 ? -5.800 0.539 21.333 1.00 93.44 90 PRO A O 1
ATOM 729 N N . ILE A 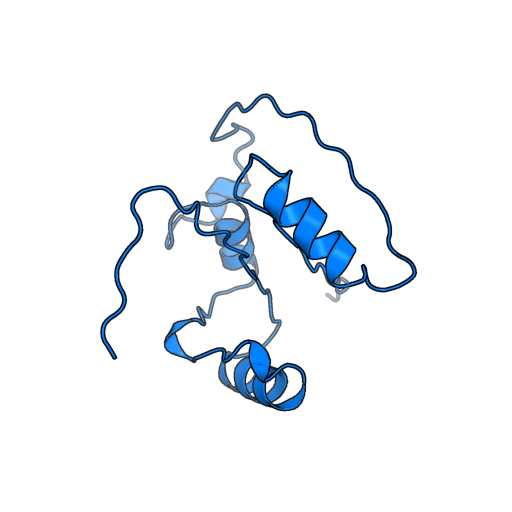1 91 ? -4.810 1.505 19.558 1.00 92.50 91 ILE A N 1
ATOM 730 C CA . ILE A 1 91 ? -4.661 2.818 20.198 1.00 92.50 91 ILE A CA 1
ATOM 731 C C . ILE A 1 91 ? -6.064 3.436 20.343 1.00 92.50 91 ILE A C 1
ATOM 733 O O . ILE A 1 91 ? -6.781 3.527 19.343 1.00 92.50 91 ILE A O 1
ATOM 737 N N . PRO A 1 92 ? -6.476 3.877 21.547 1.00 94.62 92 PRO A N 1
ATOM 738 C CA . PRO A 1 92 ? -7.742 4.580 21.729 1.00 94.62 92 PRO A CA 1
ATOM 739 C C . PRO A 1 92 ?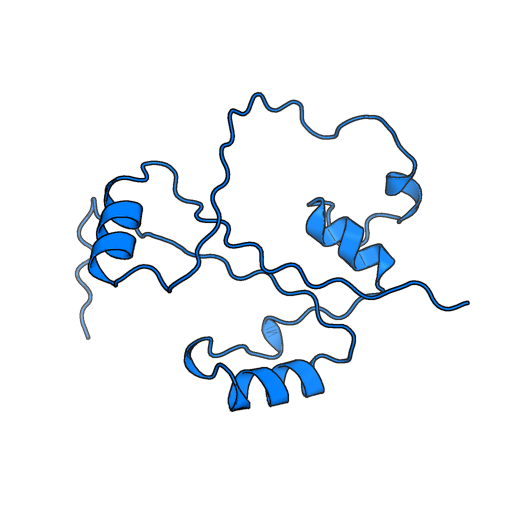 -7.810 5.849 20.877 1.00 94.62 92 PRO A C 1
ATOM 741 O O . PRO A 1 92 ? -6.787 6.471 20.590 1.00 94.62 92 PRO A O 1
ATOM 744 N N . LYS A 1 93 ? -9.022 6.289 20.531 1.00 90.81 93 LYS A N 1
ATOM 745 C CA . LYS A 1 93 ? -9.236 7.472 19.684 1.00 90.81 93 LYS A CA 1
ATOM 746 C C . LYS A 1 93 ? -8.480 8.709 20.190 1.00 90.81 93 LYS A C 1
ATOM 748 O O . LYS A 1 93 ? -7.809 9.360 19.400 1.00 90.81 93 LYS A O 1
ATOM 753 N N . GLN A 1 94 ? -8.502 8.960 21.498 1.00 92.12 94 GLN A N 1
ATOM 754 C CA . GLN A 1 94 ? -7.802 10.086 22.124 1.00 92.12 94 GLN A CA 1
ATOM 755 C C . GLN A 1 94 ? -6.280 10.003 21.939 1.00 92.12 94 GLN A C 1
ATOM 757 O O . GLN A 1 94 ? -5.611 11.019 21.782 1.00 92.12 94 GLN A O 1
ATOM 762 N N . GLY A 1 95 ? -5.721 8.789 21.924 1.00 90.56 95 GLY A N 1
ATOM 763 C CA . GLY A 1 95 ? -4.304 8.574 21.641 1.00 90.56 95 GLY A CA 1
ATOM 764 C C . GLY A 1 95 ? -3.957 8.882 20.184 1.00 90.56 95 GLY A C 1
ATOM 765 O O . GLY A 1 95 ? -2.932 9.503 19.922 1.00 90.56 95 GLY A O 1
ATOM 766 N N . LEU A 1 96 ? -4.826 8.506 19.238 1.00 87.00 96 LEU A N 1
ATOM 767 C CA . LEU A 1 96 ? -4.655 8.859 17.825 1.00 87.00 96 LEU A CA 1
ATOM 768 C C . LEU A 1 96 ? -4.790 10.367 17.596 1.00 87.00 96 LEU A C 1
ATOM 770 O O . LEU A 1 96 ? -3.981 10.932 16.871 1.00 87.00 96 LEU A O 1
ATOM 774 N N . GLU A 1 97 ? -5.765 11.023 18.227 1.00 86.19 97 GLU A N 1
ATOM 775 C CA . GLU A 1 97 ? -5.930 12.484 18.184 1.00 86.19 97 GLU A CA 1
ATOM 776 C C . GLU A 1 97 ? -4.681 13.188 18.716 1.00 86.19 97 GLU A C 1
ATOM 778 O O . GLU A 1 97 ? -4.122 14.041 18.030 1.00 86.19 97 GLU A O 1
ATOM 783 N N . PHE A 1 98 ? -4.161 12.741 19.863 1.00 86.62 98 PHE A N 1
ATOM 784 C CA . PHE A 1 98 ? -2.912 13.255 20.417 1.00 86.62 98 PHE A CA 1
ATOM 785 C C . PHE A 1 98 ? -1.731 13.075 19.452 1.00 86.62 98 PHE A C 1
ATOM 787 O O . PHE A 1 98 ? -0.956 14.014 19.260 1.00 86.62 98 PHE A O 1
ATOM 794 N N . ILE A 1 99 ? -1.590 11.902 18.820 1.00 84.62 99 ILE A N 1
ATOM 795 C CA . ILE A 1 99 ? -0.558 11.670 17.798 1.00 84.62 99 ILE A CA 1
ATOM 796 C C . ILE A 1 99 ? -0.758 12.647 16.642 1.00 84.62 99 ILE A C 1
ATOM 798 O O . ILE A 1 99 ? 0.171 13.361 16.286 1.00 84.62 99 ILE A O 1
ATOM 802 N N . PHE A 1 100 ? -1.963 12.745 16.084 1.00 79.81 100 PHE A N 1
ATOM 803 C CA . PHE A 1 100 ? -2.216 13.635 14.961 1.00 79.81 100 PHE A CA 1
ATOM 804 C C . PHE A 1 100 ? -1.971 15.099 15.312 1.00 79.81 100 PHE A C 1
ATOM 806 O O . PHE A 1 100 ? -1.434 15.807 14.473 1.00 79.81 100 PHE A O 1
ATOM 813 N N . GLU A 1 101 ? -2.291 15.579 16.508 1.00 81.00 101 GLU A N 1
ATOM 814 C CA . GLU A 1 101 ? -2.037 16.965 16.917 1.00 81.00 101 GLU A CA 1
ATOM 815 C C . GLU A 1 101 ? -0.543 17.263 17.080 1.00 81.00 101 GLU A C 1
ATOM 817 O O . GLU A 1 101 ? -0.041 18.259 16.546 1.00 81.00 101 GLU A O 1
ATOM 822 N N . ASN A 1 102 ? 0.173 16.376 17.776 1.00 78.00 102 ASN A N 1
ATOM 823 C CA . ASN A 1 102 ? 1.563 16.592 18.176 1.00 78.00 102 ASN A CA 1
ATOM 824 C C . ASN A 1 102 ? 2.572 16.197 17.103 1.00 78.00 102 ASN A C 1
ATOM 826 O O . ASN A 1 102 ? 3.689 16.727 17.087 1.00 78.00 102 ASN A O 1
ATOM 830 N N . ASP A 1 103 ? 2.193 15.317 16.178 1.00 67.25 103 ASP A N 1
ATOM 831 C CA . ASP A 1 103 ? 3.047 14.970 15.059 1.00 67.25 103 ASP A CA 1
ATOM 832 C C . ASP A 1 103 ? 3.067 16.154 14.078 1.00 67.25 103 ASP A C 1
ATOM 834 O O . ASP A 1 103 ? 2.144 16.427 13.295 1.00 67.25 103 ASP A O 1
ATOM 838 N N . ARG A 1 104 ? 4.131 16.959 14.189 1.00 52.59 104 ARG A N 1
ATOM 839 C CA . ARG A 1 104 ? 4.407 18.106 13.302 1.00 52.59 104 ARG A CA 1
ATOM 840 C C . ARG A 1 104 ? 4.817 17.646 11.903 1.00 52.59 104 ARG A C 1
ATOM 842 O O . ARG A 1 104 ? 4.955 18.484 11.012 1.00 52.59 104 ARG A O 1
ATOM 849 N N . ILE A 1 105 ? 4.983 16.341 11.721 1.00 46.94 105 ILE A N 1
ATOM 850 C CA . ILE A 1 105 ? 5.331 15.684 10.478 1.00 46.94 105 ILE A CA 1
ATOM 851 C C . ILE A 1 105 ? 4.035 15.078 9.951 1.00 46.94 105 ILE A C 1
ATOM 853 O O . ILE A 1 105 ? 3.543 14.068 10.439 1.00 46.94 105 ILE A O 1
ATOM 857 N N . GLY A 1 106 ? 3.422 15.734 8.968 1.00 43.41 106 GLY A N 1
ATOM 858 C CA . GLY A 1 106 ? 2.369 15.091 8.198 1.00 43.41 106 GLY A CA 1
ATOM 859 C C . GLY A 1 106 ? 3.006 13.958 7.415 1.00 43.41 106 GLY A C 1
ATOM 860 O O . GLY A 1 106 ? 3.578 14.247 6.378 1.00 43.41 106 GLY A O 1
ATOM 861 N N . ILE A 1 107 ? 2.986 12.744 7.968 1.00 45.03 107 ILE A N 1
ATOM 862 C CA . ILE A 1 107 ? 3.030 11.423 7.327 1.00 45.03 107 ILE A CA 1
ATOM 863 C C . ILE A 1 107 ? 3.026 10.404 8.483 1.00 45.03 107 ILE A C 1
ATOM 865 O O . ILE A 1 107 ? 4.065 10.059 9.039 1.00 45.03 107 ILE A O 1
ATOM 869 N N . SER A 1 108 ? 1.846 9.903 8.845 1.00 43.16 108 SER A N 1
ATOM 870 C CA . SER A 1 108 ? 1.741 8.638 9.575 1.00 43.16 108 SER A CA 1
ATOM 871 C C . SER A 1 108 ? 1.672 7.541 8.516 1.00 43.16 108 SER A C 1
ATOM 873 O O . SER A 1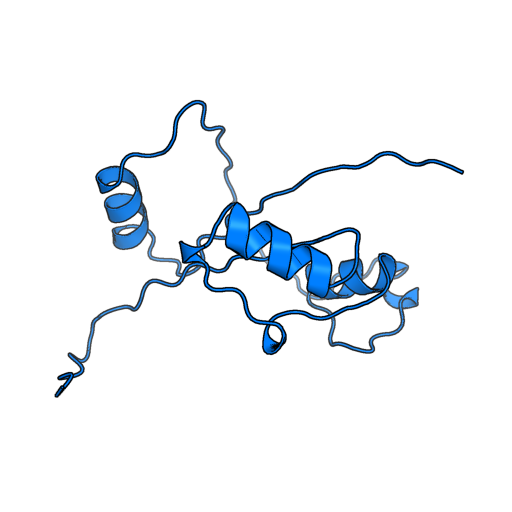 108 ? 0.597 7.235 8.004 1.00 43.16 108 SER A O 1
ATOM 875 N N . ASN A 1 109 ? 2.823 7.001 8.109 1.00 40.66 109 ASN A N 1
ATOM 876 C CA . ASN A 1 109 ? 2.826 5.805 7.271 1.00 40.66 109 ASN A CA 1
ATOM 877 C C . ASN A 1 109 ? 2.523 4.605 8.168 1.00 40.66 109 ASN A C 1
ATOM 879 O O . ASN A 1 109 ? 3.403 4.109 8.872 1.00 40.66 109 ASN A O 1
ATOM 883 N N . VAL A 1 110 ? 1.273 4.151 8.160 1.00 38.91 110 VAL A N 1
ATOM 884 C CA . VAL A 1 110 ? 0.929 2.834 8.694 1.00 38.91 110 VAL A CA 1
ATOM 885 C C . VAL A 1 110 ? 1.204 1.832 7.579 1.00 38.91 110 VAL A C 1
ATOM 887 O O . VAL A 1 110 ? 0.466 1.757 6.601 1.00 38.91 110 VAL A O 1
ATOM 890 N N . TYR A 1 111 ? 2.312 1.104 7.701 1.00 35.56 111 TYR A N 1
ATOM 891 C CA . TYR A 1 111 ? 2.655 0.015 6.794 1.00 35.56 111 TYR A CA 1
ATOM 892 C C . TYR A 1 111 ? 2.018 -1.272 7.316 1.00 35.56 111 TYR A C 1
ATOM 894 O O . TYR A 1 111 ? 2.362 -1.733 8.403 1.00 35.56 111 TYR A O 1
ATOM 902 N N . ILE A 1 112 ? 1.103 -1.860 6.548 1.00 31.81 112 ILE A N 1
ATOM 903 C CA . ILE A 1 112 ? 0.617 -3.217 6.802 1.00 31.81 112 ILE A CA 1
ATOM 904 C C . ILE A 1 112 ? 1.378 -4.137 5.848 1.00 31.81 112 ILE A C 1
ATOM 906 O O . ILE A 1 112 ? 1.135 -4.148 4.645 1.00 31.81 112 ILE A O 1
ATOM 910 N N . GLN A 1 113 ? 2.350 -4.868 6.390 1.00 26.67 113 GLN A N 1
ATOM 911 C CA . GLN A 1 113 ? 3.099 -5.901 5.679 1.00 26.67 113 GLN A CA 1
ATOM 912 C C . GLN A 1 113 ? 2.465 -7.260 5.983 1.00 26.67 113 GLN A C 1
ATOM 914 O O . GLN A 1 113 ? 2.306 -7.619 7.148 1.00 26.67 113 GLN A O 1
ATOM 919 N N . SER A 1 114 ? 2.159 -8.044 4.949 1.00 30.16 114 SER A N 1
ATOM 920 C CA . SER A 1 114 ? 2.008 -9.493 5.096 1.00 30.16 114 SER A CA 1
ATOM 921 C C . SER A 1 114 ? 2.931 -10.205 4.107 1.00 30.16 114 SER A C 1
ATOM 923 O O . SER A 1 114 ? 3.073 -9.804 2.954 1.00 30.16 114 SER A O 1
ATOM 925 N N . LEU A 1 115 ? 3.647 -11.202 4.628 1.00 33.00 115 LEU A N 1
ATOM 926 C CA . LEU A 1 115 ? 4.562 -12.083 3.908 1.00 33.00 115 LEU A CA 1
ATOM 927 C C . LEU A 1 115 ? 3.773 -13.215 3.239 1.00 33.00 115 LEU A C 1
ATOM 929 O O . LEU A 1 115 ? 2.858 -13.762 3.855 1.00 33.00 115 LEU A O 1
ATOM 933 N N . TRP A 1 116 ? 4.234 -13.682 2.075 1.00 37.97 116 TRP A N 1
ATOM 934 C CA . TRP A 1 116 ? 4.100 -15.099 1.736 1.00 37.97 116 TRP A CA 1
ATOM 935 C C . TRP A 1 116 ? 5.393 -15.685 1.157 1.00 37.97 116 TRP A C 1
ATOM 937 O O . TRP A 1 116 ? 6.224 -14.973 0.596 1.00 37.97 116 TRP A O 1
ATOM 947 N N . ARG A 1 117 ? 5.565 -16.988 1.411 1.00 39.50 117 ARG A N 1
ATOM 948 C CA . ARG A 1 117 ? 6.734 -17.838 1.144 1.00 39.50 117 ARG A CA 1
ATOM 949 C C . ARG A 1 117 ? 6.989 -18.045 -0.351 1.00 39.50 117 ARG A C 1
ATOM 951 O O . ARG A 1 117 ? 6.059 -18.146 -1.138 1.00 39.50 117 ARG A O 1
ATOM 958 N N . ASN A 1 118 ? 8.262 -18.247 -0.690 1.00 37.91 118 ASN A N 1
ATOM 959 C CA . ASN A 1 118 ? 8.678 -18.921 -1.919 1.00 37.91 118 ASN A CA 1
ATOM 960 C C . ASN A 1 118 ? 7.946 -20.259 -2.083 1.00 37.91 118 ASN A C 1
ATOM 962 O O . ASN A 1 118 ? 7.928 -21.054 -1.144 1.00 37.91 118 ASN A O 1
ATOM 966 N N . ASN A 1 119 ? 7.463 -20.525 -3.292 1.00 43.31 119 ASN A N 1
ATOM 967 C CA . ASN A 1 119 ? 7.297 -21.872 -3.824 1.00 43.31 119 ASN A CA 1
ATOM 968 C C . ASN A 1 119 ? 7.751 -21.858 -5.289 1.00 43.31 119 ASN A C 1
ATOM 970 O O . ASN A 1 119 ? 7.134 -21.162 -6.092 1.00 43.31 119 ASN A O 1
ATOM 974 N N . GLY A 1 120 ? 8.775 -22.663 -5.596 1.00 37.22 120 GLY A N 1
ATOM 975 C CA . GLY A 1 120 ? 9.189 -23.035 -6.956 1.00 37.22 120 GLY A CA 1
ATOM 976 C C . GLY A 1 120 ? 10.335 -22.222 -7.516 1.00 37.22 120 GLY A C 1
ATOM 977 O O . GLY A 1 120 ? 10.037 -21.254 -8.241 1.00 37.22 120 GLY A O 1
#

InterPro domains:
  IPR016169 FAD-binding, type PCMH, subdomain 2 [G3DSA:3.30.465.10] (49-75)

Sequence (120 aa):
MNSSFRTGEKTKRATFLTLFLGDSEKLLSLMNETFPPLRLKQSDCTEMSWVESVLFWTNFPAGTPVNILLSRVPQILTHLKRKSDYLKNPIPKQGLEFIFENDRIGISNVYIQSLWRNNG

Secondary structure (DSSP, 8-state):
------TT-----EE-----SS-HHHHHHHHHHH-GGG---GGG-----HHHHHHHHTTPPTT--GGGGG--S-S------------SSPPPHHHHHHHHHH--SS-EE-----------

Organism: NCBI:txid205694

pLDDT: mean 78.76, std 21.14, range [26.67, 97.25]